Protein AF-A0A3N0IQN3-F1 (afdb_monomer_lite)

Foldseek 3Di:
DDCVVCVVVVHDDDVVNLVVCCCQQVVDDPDPVVVLVQLLVLLLVLLLQLLVCQLVLHPVSNVVSVVSHPLVSLVSQLVSCVVVVNVVSNVVSVCSSVVSVVSSVVSSVVSCVVDVSVRDLVPRPVNCVVVDDDPVVVD

Organism: NCBI:txid242230

pLDDT: mean 84.06, std 10.99, range [52.41, 96.81]

Sequence (139 aa):
MNGIARVLSGGSVDEAYLARMERSVFAVVDDPLKQLSSFFLCIVLSAVVATGGIAAASPAIIIGAMIIAPLMMPIVGTSFAVTRGRPRQAFRALAVAAGGALAVVAVACLVTALLPAGVPLAGNPEVASRVEPRVVDLV

Structure (mmCIF, N/CA/C/O backbone):
data_AF-A0A3N0IQN3-F1
#
_entry.id   AF-A0A3N0IQN3-F1
#
loop_
_atom_site.group_PDB
_atom_site.id
_atom_site.type_symbol
_atom_site.label_atom_id
_atom_site.label_alt_id
_atom_site.label_comp_id
_atom_site.label_asym_id
_atom_site.label_entity_id
_atom_site.label_seq_id
_atom_site.pdbx_PDB_ins_code
_atom_site.Cartn_x
_atom_site.Cartn_y
_atom_site.Cartn_z
_atom_site.occupancy
_atom_site.B_iso_or_equiv
_atom_site.auth_seq_id
_atom_site.auth_comp_id
_atom_site.auth_asym_id
_atom_site.auth_atom_id
_atom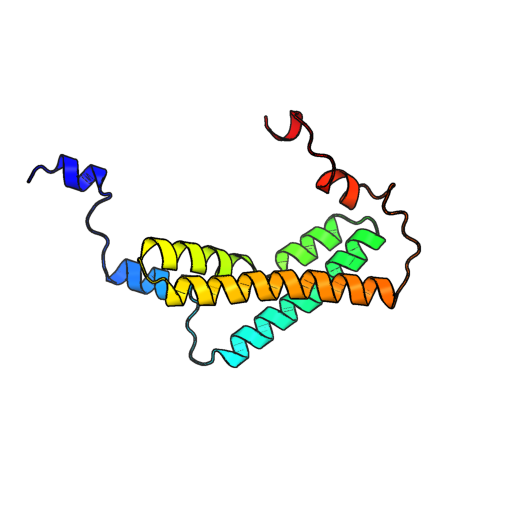_site.pdbx_PDB_model_num
ATOM 1 N N . MET A 1 1 ? 4.223 9.560 -46.791 1.00 53.19 1 MET A N 1
ATOM 2 C CA . MET A 1 1 ? 3.674 9.017 -45.525 1.00 53.19 1 MET A CA 1
ATOM 3 C C . MET A 1 1 ? 2.823 10.109 -44.884 1.00 53.19 1 MET A C 1
ATOM 5 O O . MET A 1 1 ? 3.368 11.133 -44.493 1.00 53.19 1 MET A O 1
ATOM 9 N N . ASN A 1 2 ? 1.496 9.952 -44.921 1.00 52.41 2 ASN A N 1
ATOM 10 C CA . ASN A 1 2 ? 0.512 11.018 -44.680 1.00 52.41 2 ASN A CA 1
ATOM 11 C C . ASN A 1 2 ? 0.473 11.497 -43.221 1.00 52.41 2 ASN A C 1
ATOM 13 O O . ASN A 1 2 ? 0.497 10.686 -42.297 1.00 52.41 2 ASN A O 1
ATOM 17 N N . GLY A 1 3 ? 0.327 12.813 -43.023 1.00 67.94 3 GLY A N 1
ATOM 18 C CA . GLY A 1 3 ? 0.273 13.474 -41.709 1.00 67.94 3 GLY A CA 1
ATOM 19 C C . GLY A 1 3 ? -0.828 12.967 -40.769 1.00 67.94 3 GLY A C 1
ATOM 20 O O . GLY A 1 3 ? -0.683 13.072 -39.557 1.00 67.94 3 GLY A O 1
ATOM 21 N N . ILE A 1 4 ? -1.863 12.317 -41.307 1.00 67.12 4 ILE A N 1
ATOM 22 C CA . ILE A 1 4 ? -2.934 11.668 -40.536 1.00 67.12 4 ILE A CA 1
ATOM 23 C C . ILE A 1 4 ? -2.385 10.517 -39.675 1.00 67.12 4 ILE A C 1
ATOM 25 O O . ILE A 1 4 ? -2.759 10.395 -38.514 1.00 67.12 4 ILE A O 1
ATOM 29 N N . ALA A 1 5 ? -1.425 9.735 -40.184 1.00 62.09 5 ALA A N 1
ATOM 30 C CA . ALA A 1 5 ? -0.789 8.666 -39.410 1.00 62.09 5 ALA A CA 1
ATOM 31 C C . ALA A 1 5 ? 0.050 9.213 -38.242 1.00 62.09 5 ALA A C 1
ATOM 33 O O . ALA A 1 5 ? 0.135 8.570 -37.204 1.00 62.09 5 ALA A O 1
ATOM 34 N N . ARG A 1 6 ? 0.623 10.419 -38.389 1.00 62.06 6 ARG A N 1
ATOM 35 C CA . ARG A 1 6 ? 1.435 11.085 -37.355 1.00 62.06 6 ARG A CA 1
ATOM 36 C C . ARG A 1 6 ? 0.579 11.707 -36.245 1.00 62.06 6 ARG A C 1
ATOM 38 O O . ARG A 1 6 ? 1.006 11.752 -35.097 1.00 62.06 6 ARG A O 1
ATOM 45 N N . VAL A 1 7 ? -0.620 12.182 -36.583 1.00 66.56 7 VAL A N 1
ATOM 46 C CA . VAL A 1 7 ? -1.594 12.711 -35.613 1.00 66.56 7 VAL A CA 1
ATOM 47 C C . VAL A 1 7 ? -2.262 11.570 -34.845 1.00 66.56 7 VAL A C 1
ATOM 49 O O . VAL A 1 7 ? -2.376 11.644 -33.626 1.00 66.56 7 VAL A O 1
ATOM 52 N N . LEU A 1 8 ? -2.616 10.477 -35.530 1.00 64.50 8 LEU A N 1
ATOM 53 C CA . LEU A 1 8 ? -3.183 9.280 -34.896 1.00 64.50 8 LEU A CA 1
ATOM 54 C C . LEU A 1 8 ? -2.166 8.515 -34.033 1.00 64.50 8 LEU A C 1
ATOM 56 O O . LEU A 1 8 ? -2.563 7.850 -33.083 1.00 64.50 8 LEU A O 1
ATOM 60 N N . SER A 1 9 ? -0.864 8.635 -34.315 1.00 63.84 9 SER A N 1
ATOM 61 C CA . SER A 1 9 ? 0.206 8.073 -33.479 1.00 63.84 9 SER A CA 1
ATOM 62 C C . SER A 1 9 ? 0.629 8.976 -32.309 1.00 63.84 9 SER A C 1
ATOM 64 O O . SER A 1 9 ? 1.593 8.645 -31.625 1.00 63.84 9 SER A O 1
ATOM 66 N N . GLY A 1 10 ? -0.038 10.119 -32.085 1.00 66.69 10 GLY A N 1
ATOM 67 C CA . GLY A 1 10 ? 0.262 11.028 -30.970 1.00 66.69 10 GLY A CA 1
ATOM 68 C C . GLY A 1 10 ? 1.521 11.894 -31.140 1.00 66.69 10 GLY A C 1
ATOM 69 O O . GLY A 1 10 ? 2.038 12.413 -30.154 1.00 66.69 10 GLY A O 1
ATOM 70 N N . GLY A 1 11 ? 2.018 12.079 -32.368 1.00 72.81 11 GLY A N 1
ATOM 71 C CA . GLY A 1 11 ? 3.265 12.805 -32.643 1.00 72.81 11 GLY A CA 1
ATOM 72 C C . GLY A 1 11 ? 4.534 11.957 -32.463 1.00 72.81 11 GLY A C 1
ATOM 73 O O . GLY A 1 11 ? 4.473 10.754 -32.223 1.00 72.81 11 GLY A O 1
ATOM 74 N N . SER A 1 12 ? 5.711 12.572 -32.639 1.00 67.25 12 SER A N 1
ATOM 75 C CA . SER A 1 12 ? 6.991 11.952 -32.275 1.00 67.25 12 SER A CA 1
ATOM 76 C C . SER A 1 12 ? 7.219 12.161 -30.784 1.00 67.25 12 SER A C 1
ATOM 78 O O . SER A 1 12 ? 7.368 13.302 -30.345 1.00 67.25 12 SER A O 1
ATOM 80 N N . VAL A 1 13 ? 7.234 11.079 -30.012 1.00 69.25 13 VAL A N 1
ATOM 81 C CA . VAL A 1 13 ? 7.593 11.152 -28.598 1.00 69.25 13 VAL A CA 1
ATOM 82 C C . VAL A 1 13 ? 9.056 11.583 -28.502 1.00 69.25 13 VAL A C 1
ATOM 84 O O . VAL A 1 13 ? 9.936 10.899 -29.018 1.00 69.25 13 VAL A O 1
ATOM 87 N N . ASP A 1 14 ? 9.299 12.737 -27.885 1.00 79.94 14 ASP A N 1
ATOM 88 C CA . ASP A 1 14 ? 10.647 13.256 -27.677 1.00 79.94 14 ASP A CA 1
ATOM 89 C C . ASP A 1 14 ? 11.397 12.373 -26.666 1.00 79.94 14 ASP A C 1
ATOM 91 O O . ASP A 1 14 ? 10.889 12.064 -25.582 1.00 79.94 14 ASP A O 1
ATOM 95 N N . GLU A 1 15 ? 12.620 11.969 -26.998 1.00 79.75 15 GLU A N 1
ATOM 96 C CA . GLU A 1 15 ? 13.424 11.102 -26.136 1.00 79.75 15 GLU A CA 1
ATOM 97 C C . GLU A 1 15 ? 13.786 11.819 -24.823 1.00 79.75 15 GLU A C 1
ATOM 99 O O . GLU A 1 15 ? 13.876 11.191 -23.765 1.00 79.75 15 GLU A O 1
ATOM 104 N N . ALA A 1 16 ? 13.880 13.156 -24.848 1.00 80.38 16 ALA A N 1
ATOM 105 C CA . ALA A 1 16 ? 14.060 13.964 -23.643 1.00 80.38 16 ALA A CA 1
ATOM 106 C C . ALA A 1 16 ? 12.845 13.888 -22.695 1.00 80.38 16 ALA A C 1
ATOM 108 O O . ALA A 1 16 ? 13.009 13.874 -21.468 1.00 80.38 16 ALA A O 1
ATOM 109 N N . TYR A 1 17 ? 11.630 13.794 -23.246 1.00 81.06 17 TYR A N 1
ATOM 110 C CA . TYR A 1 17 ? 10.400 13.618 -22.471 1.00 81.06 17 TYR A CA 1
ATOM 111 C C . TYR A 1 17 ? 10.345 12.225 -21.836 1.00 81.06 17 TYR A C 1
ATOM 113 O O . TYR A 1 17 ? 10.081 12.099 -20.637 1.00 81.06 17 TYR A O 1
ATOM 121 N N . LEU A 1 18 ? 10.696 11.188 -22.599 1.00 79.94 18 LEU A N 1
ATOM 122 C CA . LEU A 1 18 ? 10.772 9.810 -22.106 1.00 79.94 18 LEU A CA 1
ATOM 123 C C . LEU A 1 18 ? 11.802 9.652 -20.991 1.00 79.94 18 LEU A C 1
ATOM 125 O O . LEU A 1 18 ? 11.495 9.051 -19.962 1.00 79.94 18 LEU A O 1
ATOM 129 N N . ALA A 1 19 ? 12.977 10.261 -21.138 1.00 79.56 19 ALA A N 1
ATOM 130 C CA . ALA A 1 19 ? 14.007 10.268 -20.104 1.00 79.56 19 ALA A CA 1
ATOM 131 C C . ALA A 1 19 ? 13.568 11.018 -18.830 1.00 79.56 19 ALA A C 1
ATOM 133 O O . ALA A 1 19 ? 14.064 10.739 -17.734 1.00 79.56 19 ALA A O 1
ATOM 134 N N . ARG A 1 20 ? 12.655 11.993 -18.940 1.00 79.94 20 ARG A N 1
ATOM 135 C CA . ARG A 1 20 ? 12.072 12.693 -17.782 1.00 79.94 20 ARG A CA 1
ATOM 136 C C . ARG A 1 20 ? 10.993 11.851 -17.104 1.00 79.94 20 ARG A C 1
ATOM 138 O O . ARG A 1 20 ? 11.006 11.753 -15.877 1.00 79.94 20 ARG A O 1
ATOM 145 N N . MET A 1 21 ? 10.124 11.208 -17.885 1.00 79.62 21 MET A N 1
ATOM 146 C CA . MET A 1 21 ? 9.149 10.240 -17.375 1.00 79.62 21 MET A CA 1
ATOM 147 C C . MET A 1 21 ? 9.851 9.096 -16.649 1.00 79.62 21 MET A C 1
ATOM 149 O O . MET A 1 21 ? 9.522 8.844 -15.495 1.00 79.62 21 MET A O 1
ATOM 153 N N . GLU A 1 22 ? 10.870 8.484 -17.259 1.00 79.19 22 GLU A N 1
ATOM 154 C CA . GLU A 1 22 ? 11.644 7.391 -16.660 1.00 79.19 22 GLU A CA 1
ATOM 155 C C . GLU A 1 22 ? 12.227 7.796 -15.299 1.00 79.19 22 GLU A C 1
ATOM 157 O O . GLU A 1 22 ? 12.076 7.061 -14.326 1.00 79.19 22 GLU A O 1
ATOM 162 N N . ARG A 1 23 ? 12.783 9.011 -15.188 1.00 74.44 23 ARG A N 1
ATOM 163 C CA . ARG A 1 23 ? 13.279 9.554 -13.913 1.00 74.44 23 ARG A CA 1
ATOM 164 C C . ARG A 1 23 ? 12.183 9.777 -12.873 1.00 74.44 23 ARG A C 1
ATOM 166 O O . ARG A 1 23 ? 12.398 9.468 -11.708 1.00 74.44 23 ARG A O 1
ATOM 173 N N . SER A 1 24 ? 11.029 10.310 -13.270 1.00 75.00 24 SER A N 1
ATOM 174 C CA . SER A 1 24 ? 9.923 10.590 -12.338 1.00 75.00 24 SER A CA 1
ATOM 175 C C . SER A 1 24 ? 9.195 9.330 -11.869 1.00 75.00 24 SER A C 1
ATOM 177 O O . SER A 1 24 ? 8.749 9.254 -10.728 1.00 75.00 24 SER A O 1
ATOM 179 N N . VAL A 1 25 ? 9.094 8.339 -12.753 1.00 74.38 25 VAL A N 1
ATOM 180 C CA . VAL A 1 25 ? 8.275 7.144 -12.571 1.00 74.38 25 VAL A CA 1
ATOM 181 C C . VAL A 1 25 ? 9.077 6.028 -11.914 1.00 74.38 25 VAL A C 1
ATOM 183 O O . VAL A 1 25 ? 8.584 5.379 -10.996 1.00 74.38 25 VAL A O 1
ATOM 186 N N . PHE A 1 26 ? 10.325 5.820 -12.338 1.00 68.00 26 PHE A N 1
ATOM 187 C CA . PHE A 1 26 ? 11.203 4.855 -11.678 1.00 68.00 26 PHE A CA 1
ATOM 188 C C . PHE A 1 26 ? 11.997 5.449 -10.528 1.00 68.00 26 PHE A C 1
ATOM 190 O O . PHE A 1 26 ? 12.800 4.712 -9.966 1.00 68.00 26 PHE A O 1
ATOM 197 N N . ALA A 1 27 ? 11.788 6.734 -10.200 1.00 59.03 27 ALA A N 1
ATOM 198 C CA . ALA A 1 27 ? 12.433 7.445 -9.098 1.00 59.03 27 ALA A CA 1
ATOM 199 C C . ALA A 1 27 ? 13.872 6.946 -8.874 1.00 59.03 27 ALA A C 1
ATOM 201 O O . ALA A 1 27 ? 14.217 6.516 -7.778 1.00 59.03 27 ALA A O 1
ATOM 202 N N . VAL A 1 28 ? 14.666 6.899 -9.955 1.00 55.88 28 VAL A N 1
ATOM 203 C CA . VAL A 1 28 ? 16.039 6.386 -9.927 1.00 55.88 28 VAL A CA 1
ATOM 204 C C . VAL A 1 28 ? 16.874 7.453 -9.242 1.00 55.88 28 VAL A C 1
ATOM 206 O O . VAL A 1 28 ? 17.267 8.438 -9.864 1.00 55.88 28 VAL A O 1
ATOM 209 N N . VAL A 1 29 ? 17.062 7.281 -7.940 1.00 56.97 29 VAL A N 1
ATOM 210 C CA . VAL A 1 29 ? 18.010 8.035 -7.123 1.00 56.97 29 VAL A CA 1
ATOM 211 C C . VAL A 1 29 ? 19.178 7.103 -6.818 1.00 56.97 29 VAL A C 1
ATOM 213 O O . VAL A 1 29 ? 19.020 5.883 -6.812 1.00 56.97 29 VAL A O 1
ATOM 216 N N . ASP A 1 30 ? 20.344 7.687 -6.580 1.00 58.47 30 ASP A N 1
ATOM 217 C CA . ASP A 1 30 ? 21.660 7.047 -6.486 1.00 58.47 30 ASP A CA 1
ATOM 218 C C . ASP A 1 30 ? 21.772 5.857 -5.503 1.00 58.47 30 ASP A C 1
ATOM 220 O O . ASP A 1 30 ? 22.758 5.125 -5.558 1.00 58.47 30 ASP A O 1
ATOM 224 N N . ASP A 1 31 ? 20.774 5.625 -4.633 1.00 72.50 31 ASP A N 1
ATOM 225 C CA . ASP A 1 31 ? 20.790 4.582 -3.601 1.00 72.50 31 ASP A CA 1
ATOM 226 C C . ASP A 1 31 ? 19.458 3.788 -3.494 1.00 72.50 31 ASP A C 1
ATOM 228 O O . ASP A 1 31 ? 18.519 4.200 -2.794 1.00 72.50 31 ASP A O 1
ATOM 232 N N . PRO A 1 32 ? 19.343 2.623 -4.167 1.00 76.25 32 PRO A N 1
ATOM 233 C CA . PRO A 1 32 ? 18.104 1.843 -4.219 1.00 76.25 32 PRO A CA 1
ATOM 234 C C . PRO A 1 32 ? 17.711 1.240 -2.864 1.00 76.25 32 PRO A C 1
ATOM 236 O O . PRO A 1 32 ? 16.522 1.052 -2.594 1.00 76.25 32 PRO A O 1
ATOM 239 N N . LEU A 1 33 ? 18.682 0.949 -1.990 1.00 81.38 33 LEU A N 1
ATOM 240 C CA . LEU A 1 33 ? 18.418 0.339 -0.683 1.00 81.38 33 LEU A CA 1
ATOM 241 C C . LEU A 1 33 ? 17.708 1.316 0.250 1.00 81.38 33 LEU A C 1
ATOM 243 O O . LEU A 1 33 ? 16.724 0.949 0.894 1.00 81.38 33 LEU A O 1
ATOM 247 N N . LYS A 1 34 ? 18.167 2.571 0.284 1.00 84.69 34 LYS A N 1
ATOM 248 C CA . LYS A 1 34 ? 17.560 3.629 1.100 1.00 84.69 34 LYS A CA 1
ATOM 249 C C . LYS A 1 34 ? 16.113 3.913 0.689 1.00 84.69 34 LYS A C 1
ATOM 251 O O . LYS A 1 34 ? 15.256 4.184 1.532 1.00 84.69 34 LYS A O 1
ATOM 256 N N . GLN A 1 35 ? 15.831 3.855 -0.607 1.00 83.38 35 GLN A N 1
ATOM 257 C CA . GLN A 1 35 ? 14.490 4.083 -1.128 1.00 83.38 35 GLN A CA 1
ATOM 258 C C . GLN A 1 35 ? 13.548 2.929 -0.788 1.00 83.38 35 GLN A C 1
ATOM 260 O O . GLN A 1 35 ? 12.440 3.174 -0.315 1.00 83.38 35 GLN A O 1
ATOM 265 N N . LEU A 1 36 ? 13.995 1.684 -0.981 1.00 87.00 36 LEU A N 1
ATOM 266 C CA . LEU A 1 36 ? 13.220 0.497 -0.618 1.00 87.00 36 LEU A CA 1
ATOM 267 C C . LEU A 1 36 ? 12.931 0.467 0.885 1.00 87.00 36 LEU A C 1
ATOM 269 O O . LEU A 1 36 ? 11.787 0.246 1.273 1.00 87.00 36 LEU A O 1
ATOM 273 N N . SER A 1 37 ? 13.922 0.748 1.735 1.00 90.38 37 SER A N 1
ATOM 274 C CA . SER A 1 37 ? 13.712 0.781 3.186 1.00 90.38 37 SER A CA 1
ATOM 275 C C . SER A 1 37 ? 12.731 1.877 3.605 1.00 90.38 37 SER A C 1
ATOM 277 O O . SER A 1 37 ? 11.826 1.604 4.389 1.00 90.38 37 SER A O 1
ATOM 279 N N . SER A 1 38 ? 12.841 3.082 3.038 1.00 90.50 38 SER A N 1
ATOM 280 C CA . SER A 1 38 ? 11.900 4.180 3.315 1.00 90.50 38 SER A CA 1
ATOM 281 C C . SER A 1 38 ? 10.486 3.848 2.828 1.00 90.50 38 SER A C 1
ATOM 283 O O . SER A 1 38 ? 9.513 4.088 3.539 1.00 90.50 38 SER A O 1
ATOM 285 N N . PHE A 1 39 ? 10.367 3.240 1.644 1.00 90.62 39 PHE A N 1
ATOM 286 C CA . PHE A 1 39 ? 9.098 2.766 1.095 1.00 90.62 39 PHE A CA 1
ATOM 287 C C . PHE A 1 39 ? 8.441 1.748 2.031 1.00 90.62 39 PHE A C 1
ATOM 289 O O . PHE A 1 39 ? 7.301 1.946 2.449 1.00 90.62 39 PHE A O 1
ATOM 296 N N . PHE A 1 40 ? 9.166 0.691 2.407 1.00 92.62 40 PHE A N 1
ATOM 297 C CA . PHE A 1 40 ? 8.637 -0.348 3.288 1.00 92.62 40 PHE A CA 1
ATOM 298 C C . PHE A 1 40 ? 8.332 0.186 4.689 1.00 92.62 40 PHE A C 1
ATOM 300 O O . PHE A 1 40 ? 7.336 -0.222 5.279 1.00 92.62 40 PHE A O 1
ATOM 307 N N . LEU A 1 41 ? 9.110 1.144 5.198 1.00 94.94 41 LEU A N 1
ATOM 308 C CA . LEU A 1 41 ? 8.809 1.816 6.459 1.00 94.94 41 LEU A CA 1
ATOM 309 C C . LEU A 1 41 ? 7.462 2.553 6.399 1.00 94.94 41 LEU A C 1
ATOM 311 O O . LEU A 1 41 ? 6.623 2.352 7.276 1.00 94.94 41 LEU A O 1
ATOM 315 N N . CYS A 1 42 ? 7.216 3.348 5.351 1.00 95.19 42 CYS A N 1
ATOM 316 C CA . CYS A 1 42 ? 5.923 4.013 5.161 1.00 95.19 42 CYS A CA 1
ATOM 317 C C . CYS A 1 42 ? 4.772 3.008 5.016 1.00 95.19 42 CYS A C 1
ATOM 319 O O . CYS A 1 42 ? 3.695 3.237 5.563 1.00 95.19 42 CYS A O 1
ATOM 321 N N . ILE A 1 43 ? 4.997 1.889 4.320 1.00 95.12 43 ILE A N 1
ATOM 322 C CA . ILE A 1 43 ? 4.013 0.808 4.172 1.00 95.12 43 ILE A CA 1
ATOM 323 C C . ILE A 1 43 ? 3.647 0.198 5.528 1.00 95.12 43 ILE A C 1
ATOM 325 O O . ILE A 1 43 ? 2.464 0.069 5.838 1.00 95.12 43 ILE A O 1
ATOM 329 N N . VAL A 1 44 ? 4.643 -0.141 6.349 1.00 96.06 44 VAL A N 1
ATOM 330 C CA . VAL A 1 44 ? 4.423 -0.718 7.683 1.00 96.06 44 VAL A CA 1
ATOM 331 C C . VAL A 1 44 ? 3.668 0.273 8.570 1.00 96.06 44 VAL A C 1
ATOM 333 O O . VAL A 1 44 ? 2.660 -0.092 9.171 1.00 96.06 44 VAL A O 1
ATOM 336 N N . LEU A 1 45 ? 4.106 1.535 8.616 1.00 96.12 45 LEU A N 1
ATOM 337 C CA . LEU A 1 45 ? 3.447 2.572 9.415 1.00 96.12 45 LEU A CA 1
ATOM 338 C C . LEU A 1 45 ? 2.002 2.815 8.961 1.00 96.12 45 LEU A C 1
ATOM 340 O O . LEU A 1 45 ? 1.098 2.848 9.793 1.00 96.12 45 LEU A O 1
ATOM 344 N N . SER A 1 46 ? 1.770 2.927 7.651 1.00 96.62 46 SER A N 1
ATOM 345 C CA . SER A 1 46 ? 0.427 3.070 7.080 1.00 96.62 46 SER A CA 1
ATOM 346 C C . SER A 1 46 ? -0.469 1.883 7.444 1.00 96.62 46 SER A C 1
ATOM 348 O O . SER A 1 46 ? -1.595 2.093 7.885 1.00 96.62 46 SER A O 1
ATOM 350 N N . ALA A 1 47 ? 0.033 0.647 7.360 1.00 95.38 47 ALA A N 1
ATOM 351 C CA . ALA A 1 47 ? -0.734 -0.550 7.707 1.00 95.38 47 ALA A CA 1
ATOM 352 C C . ALA A 1 47 ? -1.153 -0.576 9.187 1.00 95.38 47 ALA A C 1
ATOM 354 O O . ALA A 1 47 ? -2.304 -0.890 9.499 1.00 95.38 47 ALA A O 1
ATOM 355 N N . VAL A 1 48 ? -0.252 -0.196 10.101 1.00 95.06 48 VAL A N 1
ATOM 356 C CA . VAL A 1 48 ? -0.560 -0.091 11.539 1.00 95.06 48 VAL A CA 1
ATOM 357 C C . VAL A 1 48 ? -1.644 0.963 11.782 1.00 95.06 48 VAL A C 1
ATOM 359 O O . VAL A 1 48 ? -2.641 0.682 12.450 1.00 95.06 48 VAL A O 1
ATOM 362 N N . VAL A 1 49 ? -1.488 2.156 11.199 1.00 94.75 49 VAL A N 1
ATOM 363 C CA . VAL A 1 49 ? -2.449 3.262 11.352 1.00 94.75 49 VAL A CA 1
ATOM 364 C C . VAL A 1 49 ? -3.804 2.905 10.737 1.00 94.75 49 VAL A C 1
ATOM 366 O O . VAL A 1 49 ? -4.832 3.146 11.363 1.00 94.75 49 VAL A O 1
ATOM 369 N N . ALA A 1 50 ? -3.825 2.275 9.561 1.00 93.88 50 ALA A N 1
ATOM 370 C CA . ALA A 1 50 ? -5.049 1.819 8.906 1.00 93.88 50 ALA A CA 1
ATOM 371 C C . ALA A 1 50 ? -5.793 0.782 9.757 1.00 93.88 50 ALA A C 1
ATOM 373 O O . ALA A 1 50 ? -7.005 0.889 9.935 1.00 93.88 50 ALA A O 1
ATOM 374 N N . THR A 1 51 ? -5.068 -0.180 10.335 1.00 91.56 51 THR A N 1
ATOM 375 C CA . THR A 1 51 ? -5.650 -1.204 11.217 1.00 91.56 51 THR A CA 1
ATOM 376 C C . THR A 1 51 ? -6.282 -0.563 12.455 1.00 91.56 51 THR A C 1
ATOM 378 O O . THR A 1 51 ? -7.415 -0.888 12.812 1.00 91.56 51 THR A O 1
ATOM 381 N N . GLY A 1 52 ? -5.599 0.409 13.069 1.00 90.25 52 GLY A N 1
ATOM 382 C CA . GLY A 1 52 ? -6.152 1.195 14.175 1.00 90.25 52 GLY A CA 1
ATOM 383 C C . GLY A 1 52 ? -7.357 2.051 13.766 1.00 90.25 52 GLY A C 1
ATOM 384 O O . GLY A 1 52 ? -8.336 2.122 14.504 1.00 90.25 52 GLY A O 1
ATOM 385 N N . GLY A 1 53 ? -7.328 2.651 12.574 1.00 91.00 53 GLY A N 1
ATOM 386 C CA . GLY A 1 53 ? -8.435 3.436 12.025 1.00 91.00 53 GLY A CA 1
ATOM 387 C C . GLY A 1 53 ? -9.697 2.605 11.802 1.00 91.00 53 GLY A C 1
ATOM 388 O O . GLY A 1 53 ? -10.788 3.052 12.154 1.00 91.00 53 GLY A O 1
ATOM 389 N N . ILE A 1 54 ? -9.543 1.373 11.306 1.00 90.06 54 ILE A N 1
ATOM 390 C CA . ILE A 1 54 ? -10.644 0.408 11.205 1.00 90.06 54 ILE A CA 1
ATOM 391 C C . ILE A 1 54 ? -11.150 0.056 12.604 1.00 90.06 54 ILE A C 1
ATOM 393 O O . ILE A 1 54 ? -12.352 0.128 12.841 1.00 90.06 54 ILE A O 1
ATOM 397 N N . ALA A 1 55 ? -10.263 -0.261 13.551 1.00 88.44 55 ALA A N 1
ATOM 398 C CA . ALA A 1 55 ? -10.671 -0.602 14.914 1.00 88.44 55 ALA A CA 1
ATOM 399 C C . ALA A 1 55 ? -11.436 0.534 15.620 1.00 88.44 55 ALA A C 1
ATOM 401 O O . ALA A 1 55 ? -12.375 0.270 16.366 1.00 88.44 55 ALA A O 1
ATOM 402 N N . ALA A 1 56 ? -11.076 1.787 15.338 1.00 88.62 56 ALA A N 1
ATOM 403 C CA . ALA A 1 56 ? -11.740 2.981 15.853 1.00 88.62 56 ALA A CA 1
ATOM 404 C C . ALA A 1 56 ? -12.943 3.450 15.006 1.00 88.62 56 ALA A C 1
ATOM 406 O O . ALA A 1 56 ? -13.518 4.491 15.320 1.00 88.62 56 ALA A O 1
ATOM 407 N N . ALA A 1 57 ? -13.294 2.739 13.925 1.00 88.69 57 ALA A N 1
ATOM 408 C CA . ALA A 1 57 ? -14.319 3.131 12.949 1.00 88.69 57 ALA A CA 1
ATOM 409 C C . ALA A 1 57 ? -14.179 4.596 12.473 1.00 88.69 57 ALA A C 1
ATOM 411 O O . ALA A 1 57 ? -15.165 5.322 12.339 1.00 88.69 57 ALA A O 1
ATOM 412 N N . SER A 1 58 ? -12.938 5.050 12.255 1.00 91.25 58 SER A N 1
ATOM 413 C CA . SER A 1 58 ? -12.631 6.442 11.920 1.00 91.25 58 SER A CA 1
ATOM 414 C C . SER A 1 58 ? -12.167 6.586 10.467 1.00 91.25 58 SER A C 1
ATOM 416 O O . SER A 1 58 ? -11.003 6.280 10.167 1.00 91.25 58 SER A O 1
ATOM 418 N N . PRO A 1 59 ? -13.008 7.130 9.565 1.00 91.62 59 PRO A N 1
ATOM 419 C CA . PRO A 1 59 ? -12.614 7.359 8.175 1.00 91.62 59 PRO A CA 1
ATOM 420 C C . PRO A 1 59 ? -11.422 8.315 8.068 1.00 91.62 59 PRO A C 1
ATOM 422 O O . PRO A 1 59 ? -10.552 8.126 7.223 1.00 91.62 59 PRO A O 1
ATOM 425 N N . ALA A 1 60 ? -11.324 9.310 8.957 1.00 94.00 60 ALA A N 1
ATOM 426 C CA . ALA A 1 60 ? -10.229 10.280 8.951 1.00 94.00 60 ALA A CA 1
ATOM 427 C C . ALA A 1 60 ? -8.854 9.617 9.160 1.00 94.00 60 ALA A C 1
ATOM 429 O O . ALA A 1 60 ? -7.895 9.950 8.463 1.00 94.00 60 ALA A O 1
ATOM 430 N N . ILE A 1 61 ? -8.760 8.645 10.076 1.00 94.62 61 ILE A N 1
ATOM 431 C CA . ILE A 1 61 ? -7.512 7.909 10.338 1.00 94.62 61 ILE A CA 1
ATOM 432 C C . ILE A 1 61 ? -7.153 7.020 9.140 1.00 94.62 61 ILE A C 1
ATOM 434 O O . ILE A 1 61 ? -5.988 6.956 8.742 1.00 94.62 61 ILE A O 1
ATOM 438 N N . ILE A 1 62 ? -8.151 6.379 8.526 1.00 93.44 62 ILE A N 1
ATOM 439 C CA . ILE A 1 62 ? -7.954 5.522 7.349 1.00 93.44 62 ILE A CA 1
ATOM 440 C C . ILE A 1 62 ? -7.471 6.348 6.149 1.00 93.44 62 ILE A C 1
ATOM 442 O O . ILE A 1 62 ? -6.518 5.952 5.477 1.00 93.44 62 ILE A O 1
ATOM 446 N N . ILE A 1 63 ? -8.057 7.525 5.914 1.00 93.38 63 ILE A N 1
ATOM 447 C CA . ILE A 1 63 ? -7.603 8.447 4.862 1.00 93.38 63 ILE A CA 1
ATOM 448 C C . ILE A 1 63 ? -6.169 8.916 5.145 1.00 93.38 63 ILE A C 1
ATOM 450 O O . ILE A 1 63 ? -5.337 8.938 4.238 1.00 93.38 63 ILE A O 1
ATOM 454 N N . GLY A 1 64 ? -5.841 9.225 6.404 1.00 94.12 64 GLY A N 1
ATOM 455 C CA . GLY A 1 64 ? -4.472 9.553 6.807 1.00 94.12 64 GLY A CA 1
ATOM 456 C C . GLY A 1 64 ? -3.475 8.446 6.446 1.00 94.12 64 GLY A C 1
ATOM 457 O O . GLY A 1 64 ? -2.422 8.724 5.872 1.00 94.12 64 GLY A O 1
ATOM 458 N N . A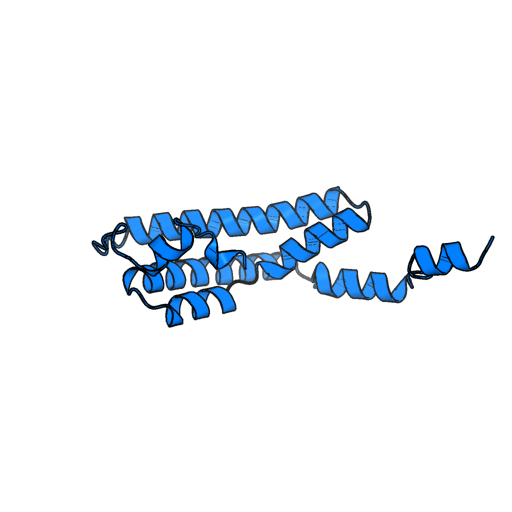LA A 1 65 ? -3.831 7.182 6.686 1.00 94.69 65 ALA A N 1
ATOM 459 C CA . ALA A 1 65 ? -3.009 6.043 6.287 1.00 94.69 65 ALA A CA 1
ATOM 460 C C . ALA A 1 65 ? -2.832 5.939 4.760 1.00 94.69 65 ALA A C 1
ATOM 462 O O . ALA A 1 65 ? -1.730 5.630 4.296 1.00 94.69 65 ALA A O 1
ATOM 463 N N . MET A 1 66 ? -3.874 6.241 3.976 1.00 93.31 66 MET A N 1
ATOM 464 C CA . MET A 1 66 ? -3.805 6.255 2.507 1.00 93.31 66 MET A CA 1
ATOM 465 C C . MET A 1 66 ? -2.837 7.317 1.972 1.00 93.31 66 MET A C 1
ATOM 467 O O . MET A 1 66 ? -2.135 7.057 0.999 1.00 93.31 66 MET A O 1
ATOM 471 N N . ILE A 1 67 ? -2.758 8.484 2.618 1.00 92.88 67 ILE A N 1
ATOM 472 C CA . ILE A 1 67 ? -1.829 9.561 2.234 1.00 92.88 67 ILE A CA 1
ATOM 473 C C . ILE A 1 67 ? -0.369 9.162 2.504 1.00 92.88 67 ILE A C 1
ATOM 475 O O . ILE A 1 67 ? 0.523 9.524 1.740 1.00 92.88 67 ILE A O 1
ATOM 479 N N . ILE A 1 68 ? -0.117 8.401 3.574 1.00 92.50 68 ILE A N 1
ATOM 480 C CA . ILE A 1 68 ? 1.234 7.954 3.944 1.00 92.50 68 ILE A CA 1
ATOM 481 C C . ILE A 1 68 ? 1.773 6.908 2.955 1.00 92.50 68 ILE A C 1
ATOM 483 O O . ILE A 1 68 ? 2.978 6.875 2.709 1.00 92.50 68 ILE A O 1
ATOM 487 N N . ALA A 1 69 ? 0.915 6.042 2.402 1.00 90.62 69 ALA A N 1
ATOM 488 C CA . ALA A 1 69 ? 1.320 4.885 1.602 1.00 90.62 69 ALA A CA 1
ATOM 489 C C . ALA A 1 69 ? 1.787 5.261 0.174 1.00 90.62 69 ALA A C 1
ATOM 491 O O . ALA A 1 69 ? 0.972 5.625 -0.675 1.00 90.62 69 ALA A O 1
ATOM 492 N N . PRO A 1 70 ? 3.072 5.071 -0.183 1.00 86.75 70 PRO A N 1
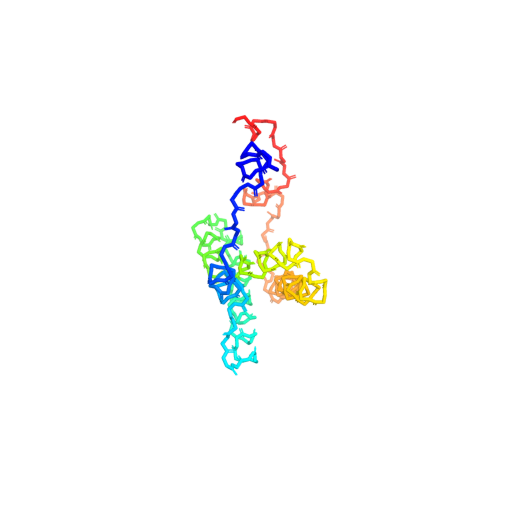ATOM 493 C CA . PRO A 1 70 ? 3.613 5.497 -1.477 1.00 86.75 70 PRO A CA 1
ATOM 494 C C . PRO A 1 70 ? 3.452 4.437 -2.591 1.00 86.75 70 PRO A C 1
ATOM 496 O O . PRO A 1 70 ? 4.360 4.227 -3.395 1.00 86.75 70 PRO A O 1
ATOM 499 N N . LEU A 1 71 ? 2.306 3.746 -2.669 1.00 85.44 71 LEU A N 1
ATOM 500 C CA . LEU A 1 71 ? 2.085 2.638 -3.624 1.00 85.44 71 LEU A CA 1
ATOM 501 C C . LEU A 1 71 ? 1.893 3.078 -5.081 1.00 85.44 71 LEU A C 1
ATOM 503 O O . LEU A 1 71 ? 2.080 2.276 -5.995 1.00 85.44 71 LEU A O 1
ATOM 507 N N . MET A 1 72 ? 1.547 4.342 -5.325 1.00 88.31 72 MET A N 1
ATOM 508 C CA . MET A 1 72 ? 1.299 4.833 -6.684 1.00 88.31 72 MET A CA 1
ATOM 509 C C . MET A 1 72 ? 2.541 4.783 -7.575 1.00 88.31 72 MET A C 1
ATOM 511 O O . MET A 1 72 ? 2.444 4.397 -8.737 1.00 88.31 72 MET A O 1
ATOM 515 N N . MET A 1 73 ? 3.717 5.108 -7.034 1.00 85.56 73 MET A N 1
ATOM 516 C CA . MET A 1 73 ? 4.971 5.109 -7.796 1.00 85.56 73 MET A CA 1
ATOM 517 C C . MET A 1 73 ? 5.284 3.760 -8.460 1.00 85.56 73 MET A C 1
ATOM 519 O O . MET A 1 73 ? 5.439 3.738 -9.682 1.00 85.56 73 MET A O 1
ATOM 523 N N . PRO A 1 74 ? 5.341 2.623 -7.738 1.00 87.88 74 PRO A N 1
ATOM 524 C CA . PRO A 1 74 ? 5.643 1.347 -8.375 1.00 87.88 74 PRO A CA 1
ATOM 525 C C . PRO A 1 74 ? 4.545 0.895 -9.354 1.00 87.88 74 PRO A C 1
ATOM 527 O O . PRO A 1 74 ? 4.878 0.295 -10.372 1.00 87.88 74 PRO A O 1
ATOM 530 N N . ILE A 1 75 ? 3.269 1.235 -9.129 1.00 90.25 75 ILE A N 1
ATOM 531 C CA . ILE A 1 75 ? 2.154 0.891 -10.039 1.00 90.25 75 ILE A CA 1
ATOM 532 C C . ILE A 1 75 ? 2.215 1.690 -11.354 1.00 90.25 75 ILE A C 1
ATOM 534 O O . ILE A 1 75 ? 1.985 1.158 -12.442 1.00 90.25 75 ILE A O 1
ATOM 538 N N . VAL A 1 76 ? 2.557 2.975 -11.293 1.00 90.62 76 VAL A N 1
ATOM 539 C CA . VAL A 1 76 ? 2.795 3.767 -12.511 1.00 90.62 76 VAL A CA 1
ATOM 540 C C . VAL A 1 76 ? 4.088 3.299 -13.197 1.00 90.62 76 VAL A C 1
ATOM 542 O O . VAL A 1 76 ? 4.147 3.215 -14.426 1.00 90.62 76 VAL A O 1
ATOM 545 N N . GLY A 1 77 ? 5.089 2.895 -12.408 1.00 87.81 77 GLY A N 1
ATOM 546 C CA . GLY A 1 77 ? 6.336 2.271 -12.856 1.00 87.81 77 GLY A CA 1
ATOM 547 C C . GLY A 1 77 ? 6.149 1.030 -13.708 1.00 87.81 77 GLY A C 1
ATOM 548 O O . GLY A 1 77 ? 6.749 0.920 -14.781 1.00 87.81 77 GLY A O 1
ATOM 549 N N . THR A 1 78 ? 5.295 0.107 -13.274 1.00 89.00 78 THR A N 1
ATOM 550 C CA . THR A 1 78 ? 4.977 -1.091 -14.059 1.00 89.00 78 THR A CA 1
ATOM 551 C C . THR A 1 78 ? 4.341 -0.725 -15.387 1.00 89.00 78 THR A C 1
ATOM 553 O O . THR A 1 78 ? 4.807 -1.176 -16.432 1.00 89.00 78 THR A O 1
ATOM 556 N N . SER A 1 79 ? 3.327 0.137 -15.352 1.00 90.25 79 SER A N 1
ATOM 557 C CA . SER A 1 79 ? 2.576 0.566 -16.531 1.00 90.25 79 SER A CA 1
ATOM 558 C C . SER A 1 79 ? 3.496 1.208 -17.574 1.00 90.25 79 SER A C 1
ATOM 560 O O . SER A 1 79 ? 3.437 0.863 -18.755 1.00 90.25 79 SER A O 1
ATOM 562 N N . PHE A 1 80 ? 4.419 2.070 -17.140 1.00 89.38 80 PHE A N 1
ATOM 563 C CA . PHE A 1 80 ? 5.397 2.704 -18.024 1.00 89.38 80 PHE A CA 1
ATOM 564 C C . PHE A 1 80 ? 6.450 1.725 -18.576 1.00 89.38 80 PHE A C 1
ATOM 566 O O . PHE A 1 80 ? 6.829 1.804 -19.746 1.00 89.38 80 PHE A O 1
ATOM 573 N N . ALA A 1 81 ? 6.911 0.758 -17.777 1.00 87.62 81 ALA A N 1
ATOM 574 C CA . ALA A 1 81 ? 7.825 -0.276 -18.267 1.00 87.62 81 ALA A CA 1
ATOM 575 C C . ALA A 1 81 ? 7.179 -1.167 -19.342 1.00 87.62 81 ALA A C 1
ATOM 577 O O . ALA A 1 81 ? 7.851 -1.569 -20.297 1.00 87.62 81 ALA A O 1
ATOM 578 N N . VAL A 1 82 ? 5.886 -1.476 -19.182 1.00 91.25 82 VAL A N 1
ATOM 579 C CA . VAL A 1 82 ? 5.107 -2.277 -20.136 1.00 91.25 82 VAL A CA 1
ATOM 580 C C . VAL A 1 82 ? 4.950 -1.530 -21.458 1.00 91.25 82 VAL A C 1
ATOM 582 O O . VAL A 1 82 ? 5.254 -2.100 -22.505 1.00 91.25 82 VAL A O 1
ATOM 585 N N . THR A 1 83 ? 4.572 -0.248 -21.432 1.00 89.75 83 THR A N 1
ATOM 586 C CA . THR A 1 83 ? 4.420 0.552 -22.663 1.00 89.75 83 THR A CA 1
ATOM 587 C C . THR A 1 83 ? 5.742 0.774 -23.399 1.00 89.75 83 THR A C 1
ATOM 589 O O . THR A 1 83 ? 5.747 0.874 -24.623 1.00 89.75 83 THR A O 1
ATOM 592 N N . ARG A 1 84 ? 6.879 0.784 -22.689 1.00 87.56 84 ARG A N 1
ATOM 593 C CA . ARG A 1 84 ? 8.227 0.842 -23.290 1.00 87.56 84 ARG A CA 1
ATOM 594 C C . ARG A 1 84 ? 8.786 -0.516 -23.730 1.00 87.56 84 ARG A C 1
ATOM 596 O O . ARG A 1 84 ? 9.911 -0.561 -24.220 1.00 87.56 84 ARG A O 1
ATOM 603 N N . GLY A 1 85 ? 8.056 -1.618 -23.546 1.00 88.81 85 GLY A N 1
ATOM 604 C CA . GLY A 1 85 ? 8.518 -2.954 -23.936 1.00 88.81 85 GLY A CA 1
ATOM 605 C C . GLY A 1 85 ? 9.720 -3.456 -23.124 1.00 88.81 85 GLY A C 1
ATOM 606 O O . GLY A 1 85 ? 10.536 -4.220 -23.637 1.00 88.81 85 GLY A O 1
ATOM 607 N N . ARG A 1 86 ? 9.862 -3.028 -21.859 1.00 88.50 86 ARG A N 1
ATOM 608 C CA . ARG A 1 86 ? 10.972 -3.407 -20.961 1.00 88.50 86 ARG A CA 1
ATOM 609 C C . ARG A 1 86 ? 10.487 -4.400 -19.892 1.00 88.50 86 ARG A C 1
ATOM 611 O O . ARG A 1 86 ? 10.340 -4.022 -18.726 1.00 88.50 86 ARG A O 1
ATOM 618 N N . PRO A 1 87 ? 10.284 -5.691 -20.228 1.00 88.69 87 PRO A N 1
ATOM 619 C CA . PRO A 1 87 ? 9.619 -6.651 -19.343 1.00 88.69 87 PRO A CA 1
ATOM 620 C C . PRO A 1 87 ? 10.362 -6.857 -18.021 1.00 88.69 87 PRO A C 1
ATOM 622 O O . PRO A 1 87 ? 9.741 -6.915 -16.968 1.00 88.69 87 PRO A O 1
ATOM 625 N N . ARG A 1 88 ? 11.703 -6.887 -18.031 1.00 88.62 88 ARG A N 1
ATOM 626 C CA . ARG A 1 88 ? 12.501 -7.026 -16.797 1.00 88.62 88 ARG A CA 1
ATOM 627 C C . ARG A 1 88 ? 12.246 -5.891 -15.800 1.00 88.62 88 ARG A C 1
ATOM 629 O O . ARG A 1 88 ? 12.215 -6.131 -14.598 1.00 88.62 88 ARG A O 1
ATOM 636 N N . GLN A 1 89 ? 12.076 -4.665 -16.290 1.00 85.06 89 GLN A N 1
ATOM 637 C CA . GLN A 1 89 ? 11.819 -3.497 -15.448 1.00 85.06 89 GLN A CA 1
ATOM 638 C C . GLN A 1 89 ? 10.365 -3.479 -14.965 1.00 85.06 89 GLN A C 1
ATOM 640 O O . GLN A 1 89 ? 10.122 -3.164 -13.802 1.00 85.06 89 GLN A O 1
ATOM 645 N N . ALA A 1 90 ? 9.427 -3.927 -15.808 1.00 88.50 90 ALA A N 1
ATOM 646 C CA . ALA A 1 90 ? 8.029 -4.118 -15.430 1.00 88.50 90 ALA A CA 1
ATOM 647 C C . ALA A 1 90 ? 7.893 -5.132 -14.289 1.00 88.50 90 ALA A C 1
ATOM 649 O O . ALA A 1 90 ? 7.280 -4.827 -13.271 1.00 88.50 90 ALA A O 1
ATOM 650 N N . PHE A 1 91 ? 8.538 -6.297 -14.407 1.00 91.06 91 PHE A N 1
ATOM 651 C CA . PHE A 1 91 ? 8.520 -7.316 -13.357 1.00 91.06 91 PHE A CA 1
ATOM 652 C C . PHE A 1 91 ? 9.132 -6.823 -12.046 1.00 91.06 91 PHE A C 1
ATOM 654 O O . PHE A 1 91 ? 8.589 -7.109 -10.985 1.00 91.06 91 PHE A O 1
ATOM 661 N N . ARG A 1 92 ? 10.227 -6.053 -12.093 1.00 88.75 92 ARG A N 1
ATOM 662 C CA . ARG A 1 92 ? 10.833 -5.474 -10.883 1.00 88.75 92 ARG A CA 1
ATOM 663 C C . ARG A 1 92 ? 9.894 -4.492 -10.185 1.00 88.75 92 ARG A C 1
ATOM 665 O O . ARG A 1 92 ? 9.677 -4.625 -8.987 1.00 88.75 92 ARG A O 1
ATOM 672 N N . ALA A 1 93 ? 9.315 -3.544 -10.923 1.00 88.44 93 ALA A N 1
ATOM 673 C CA . ALA A 1 93 ? 8.366 -2.584 -10.357 1.00 88.44 93 ALA A CA 1
ATOM 674 C C . ALA A 1 93 ? 7.113 -3.286 -9.801 1.00 88.44 93 ALA A C 1
ATOM 676 O O . ALA A 1 93 ? 6.623 -2.932 -8.729 1.00 88.44 93 ALA A O 1
ATOM 677 N N . LEU A 1 94 ? 6.650 -4.340 -10.482 1.00 92.00 94 LEU A N 1
ATOM 678 C CA . LEU A 1 94 ? 5.487 -5.118 -10.063 1.00 92.00 94 LEU A CA 1
ATOM 679 C C . LEU A 1 94 ? 5.787 -5.913 -8.798 1.00 92.00 94 LEU A C 1
ATOM 681 O O . LEU A 1 94 ? 4.960 -5.943 -7.895 1.00 92.00 94 LEU A O 1
ATOM 685 N N . ALA A 1 95 ? 6.979 -6.504 -8.704 1.00 91.94 95 ALA A N 1
ATOM 686 C CA . ALA A 1 95 ? 7.425 -7.209 -7.511 1.00 91.94 95 ALA A CA 1
ATOM 687 C C . ALA A 1 95 ? 7.511 -6.275 -6.296 1.00 91.94 95 ALA A C 1
ATOM 689 O O . ALA A 1 95 ? 7.134 -6.680 -5.201 1.00 91.94 95 ALA A O 1
ATOM 690 N N . VAL A 1 96 ? 7.939 -5.019 -6.476 1.00 91.56 96 VAL A N 1
ATOM 691 C CA . VAL A 1 96 ? 7.941 -4.020 -5.392 1.00 91.56 96 VAL A CA 1
ATOM 692 C C . VAL A 1 96 ? 6.515 -3.661 -4.967 1.00 91.56 96 VAL A C 1
ATOM 694 O O . VAL A 1 96 ? 6.226 -3.671 -3.772 1.00 91.56 96 VAL A O 1
ATOM 697 N N . ALA A 1 97 ? 5.608 -3.402 -5.917 1.00 91.44 97 ALA A N 1
ATOM 698 C CA . ALA A 1 97 ? 4.202 -3.121 -5.608 1.00 91.44 97 ALA A CA 1
ATOM 699 C C . ALA A 1 97 ? 3.527 -4.298 -4.881 1.00 91.44 97 ALA A C 1
ATOM 701 O O . ALA A 1 97 ? 2.906 -4.111 -3.835 1.00 91.44 97 ALA A O 1
ATOM 702 N N . ALA A 1 98 ? 3.691 -5.513 -5.407 1.00 94.31 98 ALA A N 1
ATOM 703 C CA . ALA A 1 98 ? 3.142 -6.731 -4.823 1.00 94.31 98 ALA A CA 1
ATOM 704 C C . ALA A 1 98 ? 3.760 -7.028 -3.449 1.00 94.31 98 ALA A C 1
ATOM 706 O O . ALA A 1 98 ? 3.037 -7.357 -2.515 1.00 94.31 98 ALA A O 1
ATOM 707 N N . GLY A 1 99 ? 5.075 -6.853 -3.296 1.00 94.25 99 GLY A N 1
ATOM 708 C CA . GLY A 1 99 ? 5.768 -6.997 -2.017 1.00 94.25 99 GLY A CA 1
ATOM 709 C C . GLY A 1 99 ? 5.269 -6.000 -0.971 1.00 94.25 99 GLY A C 1
ATOM 710 O O . GLY A 1 99 ? 5.038 -6.385 0.172 1.00 94.25 99 GLY A O 1
ATOM 711 N N . GLY A 1 100 ? 5.025 -4.746 -1.365 1.00 93.19 100 GLY A N 1
ATOM 712 C CA . GLY A 1 100 ? 4.386 -3.744 -0.511 1.00 93.19 100 GLY A CA 1
ATOM 713 C C . GLY A 1 100 ? 2.973 -4.155 -0.090 1.00 93.19 100 GLY A C 1
ATOM 714 O O . GLY A 1 100 ? 2.663 -4.128 1.096 1.00 93.19 100 GLY A O 1
ATOM 715 N N . ALA A 1 101 ? 2.138 -4.604 -1.030 1.00 94.19 101 ALA A N 1
ATOM 716 C CA . ALA A 1 101 ? 0.781 -5.072 -0.733 1.00 94.19 101 ALA A CA 1
ATOM 717 C C . ALA A 1 101 ? 0.771 -6.280 0.222 1.00 94.19 101 ALA A C 1
ATOM 719 O O . ALA A 1 101 ? 0.025 -6.293 1.200 1.00 94.19 101 ALA A O 1
ATOM 720 N N . LEU A 1 102 ? 1.643 -7.266 -0.009 1.00 96.38 102 LEU A N 1
ATOM 721 C CA . LEU A 1 102 ? 1.805 -8.415 0.885 1.00 96.38 102 LEU A CA 1
ATOM 722 C C . LEU A 1 102 ? 2.297 -7.992 2.273 1.00 96.38 102 LEU A C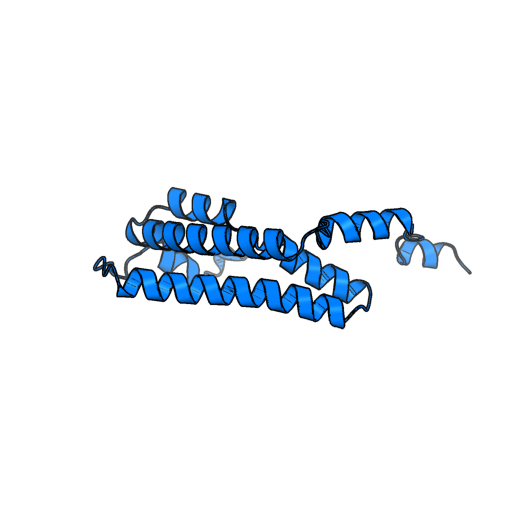 1
ATOM 724 O O . LEU A 1 102 ? 1.811 -8.518 3.273 1.00 96.38 102 LEU A O 1
ATOM 728 N N . ALA A 1 103 ? 3.212 -7.022 2.351 1.00 95.62 103 ALA A N 1
ATOM 729 C CA . ALA A 1 103 ? 3.676 -6.479 3.622 1.00 95.62 103 ALA A CA 1
ATOM 730 C C . ALA A 1 103 ? 2.539 -5.802 4.403 1.00 95.62 103 ALA A C 1
ATOM 732 O O . ALA A 1 103 ? 2.435 -6.030 5.605 1.00 95.62 103 ALA A O 1
ATOM 733 N N . VAL A 1 104 ? 1.651 -5.045 3.742 1.00 95.25 104 VAL A N 1
ATOM 734 C CA . VAL A 1 104 ? 0.455 -4.471 4.394 1.00 95.25 104 VAL A CA 1
ATOM 735 C C . VAL A 1 104 ? -0.399 -5.570 5.018 1.00 95.25 104 VAL A C 1
ATOM 737 O O . VAL A 1 104 ? -0.745 -5.471 6.194 1.00 95.25 104 VAL A O 1
ATOM 740 N N . VAL A 1 105 ? -0.710 -6.626 4.260 1.00 95.12 105 VAL A N 1
ATOM 741 C CA . VAL A 1 105 ? -1.535 -7.746 4.747 1.00 95.12 105 VAL A CA 1
ATOM 742 C C . VAL A 1 105 ? -0.863 -8.438 5.933 1.00 95.12 105 VAL A C 1
ATOM 744 O O . VAL A 1 105 ? -1.500 -8.646 6.962 1.00 95.12 105 VAL A O 1
ATOM 747 N N . ALA A 1 106 ? 0.431 -8.745 5.823 1.00 96.81 106 ALA A N 1
ATOM 748 C CA . ALA A 1 106 ? 1.184 -9.399 6.887 1.00 96.81 106 ALA A CA 1
ATOM 749 C C . ALA A 1 106 ? 1.227 -8.554 8.171 1.00 96.81 106 ALA A C 1
ATOM 751 O O . ALA A 1 106 ? 0.994 -9.079 9.260 1.00 96.81 106 ALA A O 1
ATOM 752 N N . VAL A 1 107 ? 1.479 -7.246 8.048 1.00 95.81 107 VAL A N 1
ATOM 753 C CA . VAL A 1 107 ? 1.498 -6.315 9.184 1.00 95.81 107 VAL A CA 1
ATOM 754 C C . VAL A 1 107 ? 0.113 -6.197 9.809 1.00 95.81 107 VAL A C 1
ATOM 756 O O . VAL A 1 107 ? 0.010 -6.292 11.026 1.00 95.81 107 VAL A O 1
ATOM 759 N N . ALA A 1 108 ? -0.947 -6.047 9.013 1.00 93.25 108 ALA A N 1
ATOM 760 C CA . ALA A 1 108 ? -2.313 -5.982 9.526 1.00 93.25 108 ALA A CA 1
ATOM 761 C C . ALA A 1 108 ? -2.679 -7.257 10.305 1.00 93.25 108 ALA A C 1
ATOM 763 O O . ALA A 1 108 ? -3.120 -7.168 11.449 1.00 93.25 108 ALA A O 1
ATOM 764 N N . CYS A 1 109 ? -2.402 -8.443 9.745 1.00 93.12 109 CYS A N 1
ATOM 765 C CA . CYS A 1 109 ? -2.603 -9.717 10.440 1.00 93.12 109 CYS A CA 1
ATOM 766 C C . CYS A 1 109 ? -1.825 -9.786 11.761 1.00 93.12 109 CYS A C 1
ATOM 768 O O . CYS A 1 109 ? -2.380 -10.197 12.778 1.00 93.12 109 CYS A O 1
ATOM 770 N N . LEU A 1 110 ? -0.557 -9.369 11.758 1.00 94.50 110 LEU A N 1
ATOM 771 C CA . LEU A 1 110 ? 0.299 -9.386 12.943 1.00 94.50 110 LEU A CA 1
ATOM 772 C C . LEU A 1 110 ? -0.191 -8.409 14.020 1.00 94.50 110 LEU A C 1
ATOM 774 O O . LEU A 1 110 ? -0.260 -8.776 15.191 1.00 94.50 110 LEU A O 1
ATOM 778 N N . VAL A 1 111 ? -0.582 -7.194 13.634 1.00 92.12 111 VAL A N 1
ATOM 779 C CA . VAL A 1 111 ? -1.135 -6.182 14.547 1.00 92.12 111 VAL A CA 1
ATOM 780 C C . VAL A 1 111 ? -2.436 -6.678 15.169 1.00 92.12 111 VAL A C 1
ATOM 782 O O . VAL A 1 111 ? -2.583 -6.621 16.387 1.00 92.12 111 VAL A O 1
ATOM 785 N N . THR A 1 112 ? -3.359 -7.215 14.367 1.00 89.62 112 THR A N 1
ATOM 786 C CA . THR A 1 112 ? -4.628 -7.759 14.871 1.00 89.62 112 THR A CA 1
ATOM 787 C C . THR A 1 112 ? -4.421 -8.983 15.767 1.00 89.62 112 THR A C 1
ATOM 789 O O . THR A 1 112 ? -5.142 -9.138 16.750 1.00 89.62 112 THR A O 1
ATOM 792 N N . ALA A 1 113 ? -3.431 -9.832 15.472 1.00 89.44 113 ALA A N 1
ATOM 793 C CA . ALA A 1 113 ? -3.103 -10.987 16.307 1.00 89.44 113 ALA A CA 1
ATOM 794 C C . ALA A 1 113 ? -2.501 -10.585 17.666 1.00 89.44 113 ALA A C 1
ATOM 796 O O . ALA A 1 113 ? -2.806 -11.211 18.678 1.00 89.44 113 ALA A O 1
ATOM 797 N N . LEU A 1 114 ? -1.658 -9.547 17.698 1.00 89.38 114 LEU A N 1
ATOM 798 C CA . LEU A 1 114 ? -1.015 -9.056 18.925 1.00 89.38 114 LEU A CA 1
ATOM 799 C C . LEU A 1 114 ? -1.938 -8.187 19.784 1.00 89.38 114 LEU A C 1
ATOM 801 O O . LEU A 1 114 ? -1.807 -8.182 21.007 1.00 89.38 114 LEU A O 1
ATOM 805 N N . LEU A 1 115 ? -2.852 -7.444 19.158 1.00 83.31 115 LEU A N 1
ATOM 806 C CA . LEU A 1 115 ? -3.766 -6.513 19.818 1.00 83.31 115 LEU A CA 1
ATOM 807 C C . LEU A 1 115 ? -5.215 -6.836 19.421 1.00 83.31 115 LEU A C 1
ATOM 809 O O . LEU A 1 115 ? -5.796 -6.146 18.576 1.00 83.31 115 LEU A O 1
ATOM 813 N N . PRO A 1 116 ? -5.830 -7.872 20.022 1.00 75.44 116 PRO A N 1
ATOM 814 C CA . PRO A 1 116 ? -7.208 -8.233 19.730 1.00 75.44 116 PRO A CA 1
ATOM 815 C C . PRO A 1 116 ? -8.141 -7.156 20.294 1.00 75.44 116 PRO A C 1
ATOM 817 O O . PRO A 1 116 ? -8.484 -7.153 21.472 1.00 75.44 116 PRO A O 1
ATOM 820 N N . ALA A 1 117 ? -8.563 -6.224 19.444 1.00 67.31 117 ALA A N 1
ATOM 821 C CA . ALA A 1 117 ? -9.428 -5.113 19.840 1.00 67.31 117 ALA A CA 1
ATOM 822 C C . ALA A 1 117 ? -10.912 -5.512 20.014 1.00 67.31 117 ALA A C 1
ATOM 824 O O . ALA A 1 117 ? -11.738 -4.665 20.335 1.00 67.31 117 ALA A O 1
ATOM 825 N N . GLY A 1 118 ? -11.276 -6.783 19.782 1.00 66.19 118 GLY A N 1
ATOM 826 C CA . GLY A 1 118 ? -12.656 -7.270 19.927 1.00 66.19 118 GLY A CA 1
ATOM 827 C C . GLY A 1 118 ? -13.655 -6.627 18.957 1.00 66.19 118 GLY A C 1
ATOM 828 O O . GLY A 1 118 ? -14.853 -6.613 19.222 1.00 66.19 118 GLY A O 1
ATOM 829 N N . VAL A 1 119 ? -13.166 -6.066 17.847 1.00 66.69 119 VAL A N 1
ATOM 830 C CA . VAL A 1 119 ? -13.974 -5.275 16.914 1.00 66.69 119 VAL A CA 1
ATOM 831 C C . VAL A 1 119 ? -14.862 -6.212 16.089 1.00 66.69 119 VAL A C 1
ATOM 833 O O . VAL A 1 119 ? -14.334 -7.069 15.373 1.00 66.69 119 VAL A O 1
ATOM 836 N N . PRO A 1 120 ? -16.198 -6.067 16.137 1.00 66.19 120 PRO A N 1
ATOM 837 C CA . PRO A 1 120 ? -17.088 -6.860 15.304 1.00 66.19 120 PRO A CA 1
ATOM 838 C C . PRO A 1 120 ? -16.909 -6.466 13.831 1.00 66.19 120 PRO A C 1
ATOM 840 O O . PRO A 1 120 ? -17.367 -5.414 13.389 1.00 66.19 120 PRO A O 1
ATOM 843 N N . LEU A 1 121 ? -16.253 -7.337 13.057 1.00 64.88 121 LEU A N 1
ATOM 844 C CA . LEU A 1 121 ? -16.015 -7.150 11.618 1.00 64.88 121 LEU A CA 1
ATOM 845 C C . LEU A 1 121 ? -17.323 -6.964 10.831 1.00 64.88 121 LEU A C 1
ATOM 847 O O . LEU A 1 121 ? -17.376 -6.158 9.910 1.00 64.88 121 LEU A O 1
ATOM 851 N N . ALA A 1 122 ? -18.387 -7.664 11.236 1.00 62.97 122 ALA A N 1
ATOM 852 C CA . ALA A 1 122 ? -19.694 -7.634 10.578 1.00 62.97 122 ALA A CA 1
ATOM 853 C C . ALA A 1 122 ? -20.507 -6.345 10.829 1.00 62.97 122 ALA A C 1
ATOM 855 O O . ALA A 1 122 ? -21.548 -6.161 10.210 1.00 62.97 122 ALA A O 1
ATOM 856 N N . GLY A 1 123 ? -20.060 -5.460 11.729 1.00 69.69 123 GLY A N 1
ATOM 857 C CA . GLY A 1 123 ? -20.753 -4.205 12.053 1.00 69.69 123 GLY A CA 1
ATOM 858 C C . GLY A 1 123 ? -19.955 -2.946 11.722 1.00 69.69 123 GLY A C 1
ATOM 859 O O . GLY A 1 123 ? -20.412 -1.843 12.015 1.00 69.69 123 GLY A O 1
ATOM 860 N N . ASN A 1 124 ? -18.754 -3.087 11.156 1.00 83.12 124 ASN A N 1
ATOM 861 C CA . ASN A 1 124 ? -17.883 -1.950 10.903 1.00 83.12 124 ASN A CA 1
ATOM 862 C C . ASN A 1 124 ? -18.193 -1.323 9.529 1.00 83.12 124 ASN A C 1
ATOM 864 O O . ASN A 1 124 ? -17.950 -1.977 8.508 1.00 83.12 124 ASN A O 1
ATOM 868 N N . PRO A 1 125 ? -18.677 -0.067 9.464 1.00 85.19 125 PRO A N 1
ATOM 869 C CA . PRO A 1 125 ? -19.051 0.572 8.199 1.00 85.19 125 PRO A CA 1
ATOM 870 C C . PRO A 1 125 ? -17.865 0.711 7.233 1.00 85.19 125 PRO A C 1
ATOM 872 O O . PRO A 1 125 ? -18.039 0.645 6.016 1.00 85.19 125 PRO A O 1
ATOM 875 N N . GLU A 1 126 ? -16.645 0.826 7.759 1.00 87.31 126 GLU A N 1
ATOM 876 C CA . GLU A 1 126 ? -15.420 0.911 6.960 1.00 87.31 126 GLU A CA 1
ATOM 877 C C . GLU A 1 126 ? -15.077 -0.416 6.273 1.00 87.31 126 GLU A C 1
ATOM 879 O O . GLU A 1 126 ? -14.436 -0.432 5.223 1.00 87.31 126 GLU A O 1
ATOM 884 N N . VAL A 1 127 ? -15.497 -1.543 6.844 1.00 86.75 127 VAL A N 1
ATOM 885 C CA . VAL A 1 127 ? -15.306 -2.858 6.223 1.00 86.75 127 VAL A CA 1
ATOM 886 C C . VAL A 1 127 ? -16.467 -3.149 5.277 1.00 86.75 127 VAL A C 1
ATOM 888 O O . VAL A 1 127 ? -16.230 -3.496 4.124 1.00 86.75 127 VAL A O 1
ATOM 891 N N . ALA A 1 128 ? -17.709 -2.939 5.723 1.00 85.94 128 ALA A N 1
ATOM 892 C CA . ALA A 1 128 ? -18.908 -3.212 4.929 1.00 85.94 128 ALA A CA 1
ATOM 893 C C . ALA A 1 128 ? -18.910 -2.446 3.594 1.00 85.94 128 ALA A C 1
ATOM 895 O O . ALA A 1 128 ? -19.101 -3.045 2.537 1.00 85.94 128 ALA A O 1
ATOM 896 N N . SER A 1 129 ? -18.565 -1.154 3.621 1.00 84.00 129 SER A N 1
ATOM 897 C CA . SER A 1 129 ? -18.455 -0.321 2.410 1.00 84.00 129 SER A CA 1
ATOM 898 C C . SER A 1 129 ? -17.423 -0.812 1.387 1.00 84.00 129 SER A C 1
ATOM 900 O O . SER A 1 129 ? -17.467 -0.393 0.234 1.00 84.00 129 SER A O 1
ATOM 902 N N . ARG A 1 130 ? -16.489 -1.690 1.779 1.00 85.94 130 ARG A N 1
ATOM 903 C CA . ARG A 1 130 ? -15.428 -2.228 0.909 1.00 85.94 130 ARG A CA 1
ATOM 904 C C . ARG A 1 130 ? -15.668 -3.680 0.481 1.00 85.94 130 ARG A C 1
ATOM 906 O O . ARG A 1 130 ? -14.896 -4.198 -0.322 1.00 85.94 130 ARG A O 1
ATOM 913 N N . VAL A 1 131 ? -16.706 -4.334 1.006 1.00 87.12 131 VAL A N 1
ATOM 914 C CA . VAL A 1 131 ? -17.027 -5.750 0.737 1.00 87.12 131 VAL A CA 1
ATOM 915 C C . VAL A 1 131 ? -18.406 -5.915 0.082 1.00 87.12 131 VAL A C 1
ATOM 917 O O . VAL A 1 131 ? -18.651 -6.930 -0.567 1.00 87.12 131 VAL A O 1
ATOM 920 N N . GLU A 1 132 ? -19.278 -4.908 0.165 1.00 85.38 132 GLU A N 1
ATOM 921 C CA . GLU A 1 132 ? -20.611 -4.907 -0.450 1.00 85.38 132 GLU A CA 1
ATOM 922 C C . GLU A 1 132 ? -20.715 -3.848 -1.562 1.00 85.38 132 GLU A C 1
ATOM 924 O O . GLU A 1 132 ? -21.205 -2.743 -1.320 1.00 85.38 132 GLU A O 1
ATOM 929 N N . PRO A 1 133 ? -20.261 -4.148 -2.793 1.00 83.06 133 PRO A N 1
ATOM 930 C CA . PRO A 1 133 ? -20.406 -3.222 -3.910 1.00 83.06 133 PRO A CA 1
ATOM 931 C C . PRO A 1 133 ? -21.885 -3.051 -4.271 1.00 83.06 133 PRO A C 1
ATOM 933 O O . PRO A 1 133 ? -22.612 -4.034 -4.459 1.00 83.06 133 PRO A O 1
ATOM 936 N N . ARG A 1 134 ? -22.345 -1.806 -4.409 1.00 85.50 134 ARG A N 1
ATOM 937 C CA . ARG A 1 134 ? -23.728 -1.496 -4.782 1.00 85.50 134 ARG A CA 1
ATOM 938 C C . ARG A 1 134 ? -23.781 -1.008 -6.223 1.00 85.50 134 ARG A C 1
ATOM 940 O O . ARG A 1 134 ? -22.894 -0.314 -6.697 1.00 85.50 134 ARG A O 1
ATOM 947 N N . VAL A 1 135 ? -24.878 -1.304 -6.920 1.00 87.38 135 VAL A N 1
ATOM 948 C CA . VAL A 1 135 ? -25.090 -0.826 -8.303 1.00 87.38 135 VAL A CA 1
ATOM 949 C C . VAL A 1 135 ? -25.089 0.704 -8.385 1.00 87.38 135 VAL A C 1
ATOM 951 O O . VAL A 1 135 ? -24.673 1.265 -9.389 1.00 87.38 135 VAL A O 1
ATOM 954 N N . VAL A 1 136 ? -25.510 1.384 -7.315 1.00 88.38 136 VAL A N 1
ATOM 955 C CA . VAL A 1 136 ? -25.459 2.850 -7.232 1.00 88.38 136 VAL A CA 1
ATOM 956 C C . VAL A 1 136 ? -24.027 3.397 -7.222 1.00 88.38 136 VAL A C 1
ATOM 958 O O . VAL A 1 136 ? -23.832 4.526 -7.639 1.00 88.38 136 VAL A O 1
ATOM 961 N N . ASP A 1 137 ? -23.025 2.604 -6.828 1.00 82.19 137 ASP A N 1
ATOM 962 C CA . ASP A 1 137 ? -21.620 3.036 -6.828 1.00 82.19 137 ASP A CA 1
ATOM 963 C C . ASP A 1 137 ? -21.029 3.108 -8.255 1.00 82.19 137 ASP A C 1
ATOM 965 O O . ASP A 1 137 ? -19.906 3.575 -8.439 1.00 82.19 137 ASP A O 1
ATOM 969 N N . LEU A 1 138 ? -21.764 2.624 -9.269 1.00 80.25 138 LEU A N 1
ATOM 970 C CA . LEU A 1 138 ? -21.357 2.606 -10.682 1.00 80.25 138 LEU A CA 1
ATOM 971 C C . LEU A 1 138 ? -21.904 3.784 -11.506 1.00 80.25 138 LEU A C 1
ATOM 973 O O . LEU A 1 138 ? -21.532 3.899 -12.677 1.00 80.25 138 LEU A O 1
ATOM 977 N N . VAL A 1 139 ? -22.809 4.599 -10.952 1.00 76.00 139 VAL A N 1
ATOM 978 C CA . VAL A 1 139 ? -23.526 5.672 -11.671 1.00 76.00 139 VAL A CA 1
ATOM 979 C C . VAL A 1 139 ? -23.138 7.043 -11.139 1.00 76.00 139 VAL A C 1
ATOM 981 O O . VAL A 1 139 ? -23.081 7.198 -9.902 1.00 76.00 139 VAL A O 1
#

Secondary structure (DSSP, 8-state):
--HHHHHHTTS---HHHHHHHHHHHS---S-HHHHHHHHHHHHHHHHHHHHHHHHTT-HHHHHHHHHH--THHHHHHHHHHHHTT-HHHHHHHHHHHHHHHHHHHHHHHHHHHHS-----GGG-HHHHHHHS--GGGG-

Radius of gyration: 20.15 Å; chains: 1; bounding box: 47×25×66 Å

InterPro domains:
  IPR005240 Protein of unknown function DUF389 [PF04087] (66-139)
  IPR005240 Protein of unknown function DUF389 [PTHR20992] (37-138)

=== Feature glossary ===
Legend for the data blocks above and below:

— What the protein is —

Sequence gives the chain of amino acids in standard one-letter code (A=alanine, C=cysteine, …, Y=tyrosine), read N→C. It is the only feature that is directly encoded by the gene; all structural features are derived from the folded form of this sequence.

The annotation block draws on four external resources. InterPro: which protein families and domains the sequence belongs to. GO: standardized terms for what the protein does, what process it participates in, and where in the cell it acts. CATH: which structural fold it has in the CATH hierarchy. Organism: the species of origin.

— Where its atoms are —

Atomic coordinates in PDBx/mmCIF format — the same representation the Protein Data Bank distributes. Each line of the _atom_site loop places one backbone atom in Cartesian space (units: ångströms, origin: arbitrary).

Six rendered views show the 3D structure from the faces of a cube — i.e. along ±x, ±y, ±z. Rendering representation is drawn randomly per protein from cartoon (secondary-structure ribbons), sticks (backbone bonds), or molecular surface; coloring is either N→C rainbow (blue at the N-terminus through red at the C-terminus) or one color per chain.

— Local backbone conformation —

DSSP 8-state secondary structure assigns each residue one of H (α-helix), G (3₁₀-helix), I (π-helix), E (extended β-strand), B (isolated β-bridge), T (hydrogen-bonded turn), S (bend), or '-' (coil). The assignment is computed from backbone hydrogen-bond geometry via the Kabsch–Sander algorithm.

P-SEA three-state annotation labels each residue as helix, strand, or coil based purely on the geometry of the Cα trace. It serves as a fallback when the full backbone (and thus DSSP) is unavailable.

φ (phi) and ψ (psi) are the two rotatable backbone dihedrals per residue: φ is the C(i-1)–N–Cα–C torsion, ψ is the N–Cα–C–N(i+1) torsion, both in degrees on (−180°, 180°]. α-helical residues cluster near (−60°, −45°); β-strand residues near (−120°, +130°). A Ramachandran plot is simply a scatter of (φ, ψ) for every residue.

— Global shape and packing —

Radius of gyration (Rg) is the root-mean-square distance of Cα atoms from their centroid — a single number for overall size and compactness. A globular domain of N residues has Rg ≈ 2.2·N^0.38 Å; an extended or disordered chain has a much larger Rg. The Cα contact count is the number of residue pairs whose Cα atoms are within 8 Å and are more than four positions apart in sequence — a standard proxy for tertiary packing density. The bounding box is the smallest axis-aligned box enclosing all Cα atoms.

Accessible surface area quantifies burial. A residue with SASA near zero is packed into the hydrophobic core; one with SASA >100 Å² sits on the surface. Computed here via the Shrake–Rupley numerical algorithm with a 1.4 Å probe.

The contact map is a binary N×N matrix image: pixel (i, j) is dark where Cα_i and Cα_j are within 8 Å and |i−j|>4. Because the |i−j|>4 filter removes local helical contacts, off-diagonal stripes parallel to the main diagonal indicate parallel β-sheets; stripes perpendicular to it indicate antiparallel β-sheets. The Ramachandran plot scatters every residue's (φ, ψ) pair against the sterically allowed regions. The PAE heatmap renders the predicted-aligned-error matrix.

— Structural neighborhood —

A 3Di character summarizes, for each residue, the relative orientation of the Cα frame of its nearest spatial neighbor. Because it encodes fold topology rather than chemistry, 3Di alignments detect remote structural similarity that sequence alignm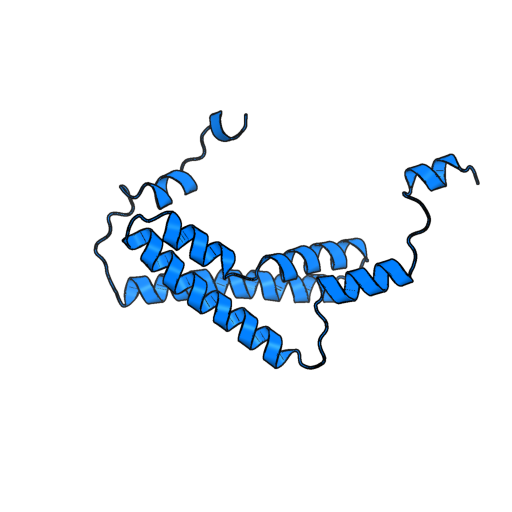ent misses.

Structural nearest neighbors (via Foldseek easy-search vs the PDB). Reported per hit: target PDB id, E-value, and alignment TM-score. A TM-score above ~0.5 is the conventional threshold for 'same fold'.

— Confidence and disorder —

For AlphaFold models, the B-factor field carries pLDDT — the model's own estimate of local accuracy on a 0–100 scale. Regions with pLDDT<50 should be treated as essentially unmodeled; they often correspond to intrinsically disordered segments.

B-factor (Debye–Waller factor) reflects atomic displacement in the crystal lattice. It is an experimental observable (units Å²), not a prediction; low values mean the atom is pinned down, high values mean it moves o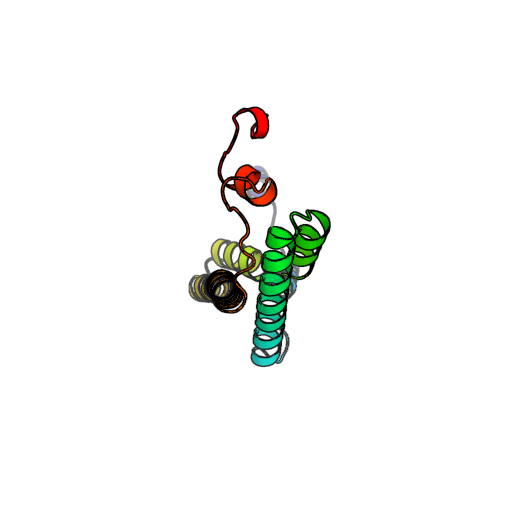r is heterogeneous across the crystal.

Predicted Aligned Error (PAE) is an AlphaFold confidence matrix: entry (i, j) is the expected error in the position of residue j, in ångströms, when the prediction is superimposed on the true structure at residue i. Low PAE within a block of residues means that block is internally rigid and well-predicted; high PAE between two blocks means their relative placement is uncertain even if each block individually is confident.